Protein AF-A0A7X7H6A4-F1 (afdb_monomer)

pLDDT: mean 92.64, std 4.75, range [67.25, 97.06]

Nearest PDB structures (foldseek):
  1nun-assembly1_A  TM=7.461E-01  e=4.104E+00  Homo sapiens
  7b1j-assembly1_B  TM=4.097E-01  e=3.295E-01  Homo sapiens
  4dzo-assembly1_A  TM=3.748E-01  e=3.963E-01  Homo sapiens
  7b1h-assembly1_A  TM=4.099E-01  e=7.796E-01  Homo sapiens
  3o8v-assembly1_A  TM=3.514E-01  e=9.130E+00  Homo sapiens

Mean predicted aligned error: 3.61 Å

Structure (mmCIF, N/CA/C/O backbone):
data_AF-A0A7X7H6A4-F1
#
_entry.id   AF-A0A7X7H6A4-F1
#
loop_
_atom_site.group_PDB
_atom_site.id
_atom_site.type_symbol
_atom_site.label_atom_id
_atom_site.label_alt_id
_atom_site.label_comp_id
_atom_site.label_asym_id
_atom_site.label_entity_id
_atom_site.label_seq_id
_atom_site.pdbx_PDB_ins_code
_atom_site.Cartn_x
_atom_site.Cartn_y
_atom_site.Cartn_z
_atom_site.occupancy
_atom_site.B_iso_or_equiv
_atom_site.auth_seq_id
_atom_site.auth_comp_id
_atom_site.auth_asym_id
_atom_site.auth_atom_id
_atom_site.pdbx_PDB_model_num
ATOM 1 N N . PHE A 1 1 ? -7.476 -10.201 15.118 1.00 76.38 1 PHE A N 1
ATOM 2 C CA . PHE A 1 1 ? -7.906 -9.502 13.894 1.00 76.38 1 PHE A CA 1
ATOM 3 C C . PHE A 1 1 ? -9.383 -9.185 14.050 1.00 76.38 1 PHE A C 1
ATOM 5 O O . PHE A 1 1 ? -10.150 -10.116 14.260 1.00 76.38 1 PHE A O 1
ATOM 12 N N . THR A 1 2 ? -9.755 -7.906 14.080 1.00 87.81 2 THR A N 1
ATOM 13 C CA . THR A 1 2 ? -11.155 -7.465 14.239 1.00 87.81 2 THR A CA 1
ATOM 14 C C . THR A 1 2 ? -11.827 -7.196 12.894 1.00 87.81 2 THR A C 1
ATOM 16 O O . THR A 1 2 ? -13.048 -7.125 12.838 1.00 87.81 2 THR A O 1
ATOM 19 N N . GLY A 1 3 ? -11.048 -7.0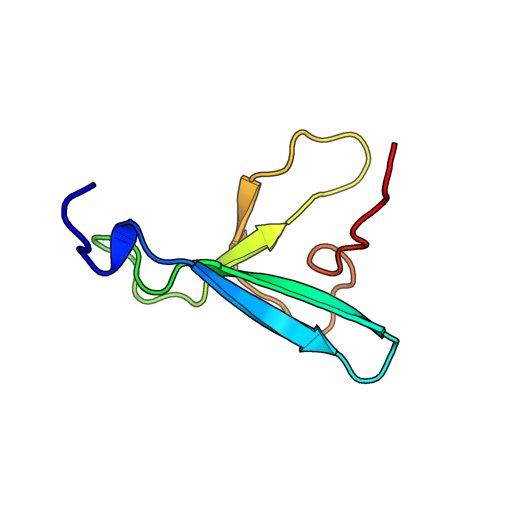69 11.812 1.00 87.00 3 GLY A N 1
ATOM 20 C CA . GLY A 1 3 ? -11.563 -6.730 10.485 1.00 87.00 3 GLY A CA 1
ATOM 21 C C . GLY A 1 3 ? -11.988 -5.267 10.357 1.00 87.00 3 GLY A C 1
ATOM 22 O O . GLY A 1 3 ? -12.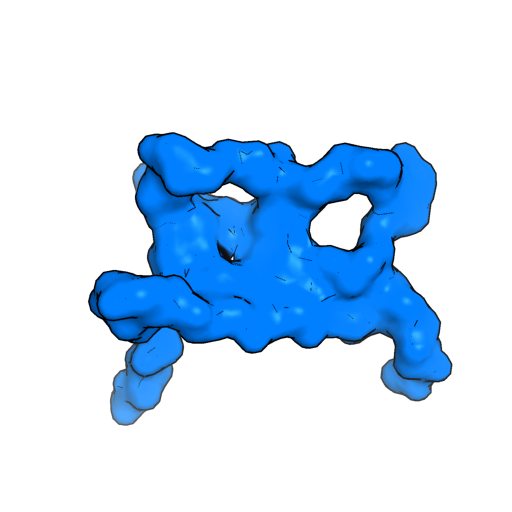609 -4.906 9.360 1.00 87.00 3 GLY A O 1
ATOM 23 N N . ALA A 1 4 ? -11.662 -4.434 11.353 1.00 90.62 4 ALA A N 1
ATOM 24 C CA . ALA A 1 4 ? -11.918 -3.001 11.310 1.00 90.62 4 ALA A CA 1
ATOM 25 C C . ALA A 1 4 ? -11.185 -2.358 10.115 1.00 90.62 4 ALA A C 1
ATOM 27 O O . ALA A 1 4 ? -10.102 -2.833 9.756 1.00 90.62 4 ALA A O 1
ATOM 28 N N . PRO A 1 5 ? -11.732 -1.289 9.507 1.00 87.38 5 PRO A N 1
ATOM 29 C CA . PRO A 1 5 ? -11.129 -0.635 8.346 1.00 87.38 5 PRO A CA 1
ATOM 30 C C . PRO A 1 5 ? -9.651 -0.271 8.532 1.00 87.38 5 PRO A C 1
ATOM 32 O O . PRO A 1 5 ? -8.863 -0.503 7.620 1.00 87.38 5 PRO A O 1
ATOM 35 N N . GLU A 1 6 ? -9.246 0.169 9.725 1.00 88.88 6 GLU A N 1
ATOM 36 C CA . GLU A 1 6 ? -7.849 0.534 10.023 1.00 88.88 6 GLU A CA 1
ATOM 37 C C . GLU A 1 6 ? -6.869 -0.651 9.987 1.00 88.88 6 GLU A C 1
ATOM 39 O O . GLU A 1 6 ? -5.656 -0.472 9.902 1.00 88.88 6 GLU A O 1
ATOM 44 N N . GLN A 1 7 ? -7.377 -1.883 10.069 1.00 90.31 7 GLN A N 1
ATOM 45 C CA . GLN A 1 7 ? -6.573 -3.104 9.954 1.00 90.31 7 GLN A CA 1
ATOM 46 C C . GLN A 1 7 ? -6.456 -3.593 8.508 1.00 90.31 7 GLN A C 1
ATOM 48 O O . GLN A 1 7 ? -5.716 -4.543 8.241 1.00 90.31 7 GLN A O 1
ATOM 53 N N . LEU A 1 8 ? -7.216 -3.002 7.585 1.00 93.75 8 LEU A N 1
ATOM 54 C CA . LEU A 1 8 ? -7.277 -3.424 6.195 1.00 93.75 8 LEU A CA 1
ATOM 55 C C . LEU A 1 8 ? -6.342 -2.576 5.339 1.00 93.75 8 LEU A C 1
ATOM 57 O O . LEU A 1 8 ? -6.264 -1.357 5.476 1.00 93.75 8 LEU A O 1
ATOM 61 N N . TRP A 1 9 ? -5.675 -3.246 4.406 1.00 95.06 9 TRP A N 1
ATOM 62 C CA . TRP A 1 9 ? -4.765 -2.625 3.457 1.00 95.06 9 TRP A CA 1
ATOM 63 C C . TRP A 1 9 ? -5.204 -2.943 2.034 1.00 95.06 9 TRP A C 1
ATOM 65 O O . TRP A 1 9 ? -5.587 -4.070 1.713 1.00 95.06 9 TRP A O 1
ATOM 75 N N . ARG A 1 10 ? -5.143 -1.927 1.182 1.00 94.69 10 ARG A N 1
ATOM 76 C CA . ARG A 1 10 ? -5.359 -1.998 -0.255 1.00 94.69 10 ARG A CA 1
ATOM 77 C C . ARG A 1 10 ? -4.006 -2.148 -0.943 1.00 94.69 10 ARG A C 1
ATOM 79 O O . ARG A 1 10 ? -3.107 -1.337 -0.729 1.00 94.69 10 ARG A O 1
ATOM 86 N N . ILE A 1 11 ? -3.886 -3.184 -1.767 1.00 96.56 11 ILE A N 1
ATOM 87 C CA . ILE A 1 11 ? -2.716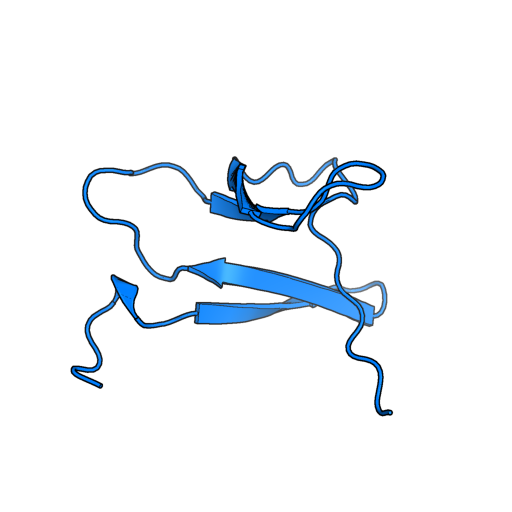 -3.431 -2.611 1.00 96.56 11 ILE A CA 1
ATOM 88 C C . ILE A 1 11 ? -3.169 -3.296 -4.061 1.00 96.56 11 ILE A C 1
ATOM 90 O O . ILE A 1 11 ? -4.003 -4.072 -4.523 1.00 96.56 11 ILE A O 1
ATOM 94 N N . GLU A 1 12 ? -2.638 -2.301 -4.763 1.00 95.00 12 GLU A N 1
ATOM 95 C CA . GLU A 1 12 ? -2.974 -2.008 -6.158 1.00 95.00 12 GLU A CA 1
ATOM 96 C C . GLU A 1 12 ? -1.754 -2.242 -7.042 1.00 95.00 12 GLU A C 1
ATOM 98 O O . GLU A 1 12 ? -0.666 -1.763 -6.733 1.00 95.00 12 GLU A O 1
ATOM 103 N N . MET A 1 13 ? -1.929 -2.966 -8.147 1.00 95.44 13 MET A N 1
ATOM 104 C CA . MET A 1 13 ? -0.901 -3.084 -9.180 1.00 95.44 13 MET A CA 1
ATOM 105 C C . MET A 1 13 ? -0.992 -1.880 -10.121 1.00 95.44 13 MET A C 1
ATOM 107 O O . MET A 1 13 ? -2.076 -1.536 -10.594 1.00 95.44 13 MET A O 1
ATOM 111 N N . LEU A 1 14 ? 0.144 -1.247 -10.392 1.00 94.19 14 LEU A N 1
ATOM 112 C CA . LEU A 1 14 ? 0.271 -0.132 -11.322 1.00 94.19 14 LEU A CA 1
ATOM 113 C C . LEU A 1 14 ? 0.565 -0.641 -12.739 1.00 94.19 14 LEU A C 1
ATOM 115 O O . LEU A 1 14 ? 0.984 -1.780 -12.948 1.00 94.19 14 LEU A O 1
ATOM 1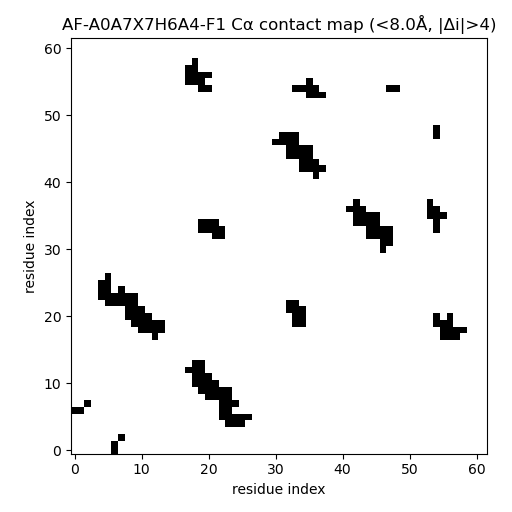19 N N . THR A 1 15 ? 0.375 0.221 -13.738 1.00 94.50 15 THR A N 1
ATOM 120 C CA . THR A 1 15 ? 0.594 -0.119 -15.156 1.00 94.50 15 THR A CA 1
ATOM 121 C C . THR A 1 15 ? 2.053 -0.422 -15.497 1.00 94.50 15 THR A C 1
ATOM 123 O O . THR A 1 15 ? 2.320 -1.034 -16.526 1.00 94.50 15 THR A O 1
ATOM 126 N N . ASP A 1 16 ? 2.994 0.003 -14.651 1.00 92.94 16 ASP A N 1
ATOM 127 C CA . ASP A 1 16 ? 4.428 -0.284 -14.773 1.00 92.94 16 ASP A CA 1
ATOM 128 C C . ASP A 1 16 ? 4.843 -1.609 -14.096 1.00 92.94 16 ASP A C 1
ATOM 130 O O . ASP A 1 16 ? 6.022 -1.956 -14.087 1.00 92.94 16 ASP A O 1
ATOM 134 N N . GLY A 1 17 ? 3.883 -2.361 -13.542 1.00 94.06 17 GLY A N 1
ATOM 135 C CA . GLY A 1 17 ? 4.115 -3.640 -12.867 1.00 94.06 17 GLY A CA 1
ATOM 136 C C . GLY A 1 17 ? 4.567 -3.519 -11.410 1.00 94.06 17 GLY A C 1
ATOM 137 O O . GLY A 1 17 ? 4.751 -4.543 -10.748 1.00 94.06 17 GLY A O 1
ATOM 138 N N . THR A 1 18 ? 4.730 -2.299 -10.891 1.00 96.19 18 THR A N 1
ATOM 139 C CA . THR A 1 18 ? 4.947 -2.070 -9.457 1.00 96.19 18 THR A CA 1
ATOM 140 C C . THR A 1 18 ? 3.625 -2.088 -8.692 1.00 96.19 18 THR A C 1
ATOM 142 O O . THR A 1 18 ? 2.541 -2.139 -9.274 1.00 96.19 18 THR A O 1
ATOM 145 N N . TYR A 1 19 ? 3.707 -2.069 -7.366 1.00 96.56 19 TYR A N 1
ATOM 146 C CA . TYR A 1 19 ? 2.551 -2.119 -6.482 1.00 96.56 19 TYR A CA 1
ATOM 147 C C . TYR A 1 19 ? 2.503 -0.903 -5.569 1.00 96.56 19 TYR A C 1
ATOM 149 O O . TYR A 1 19 ? 3.534 -0.393 -5.139 1.00 96.56 19 TYR A O 1
ATOM 157 N N . ARG A 1 20 ? 1.296 -0.487 -5.203 1.00 96.12 20 ARG A N 1
ATOM 158 C CA . ARG A 1 20 ? 1.047 0.513 -4.167 1.00 96.12 20 ARG A CA 1
ATOM 159 C C . ARG A 1 20 ? 0.337 -0.140 -2.990 1.00 96.12 20 ARG A C 1
ATOM 161 O O . ARG A 1 20 ? -0.558 -0.958 -3.187 1.00 96.12 20 ARG A O 1
ATOM 168 N N . ILE A 1 21 ? 0.739 0.228 -1.777 1.00 97.06 21 ILE A N 1
ATOM 169 C CA . ILE A 1 21 ? 0.212 -0.322 -0.524 1.00 97.06 21 ILE A CA 1
ATOM 170 C C . I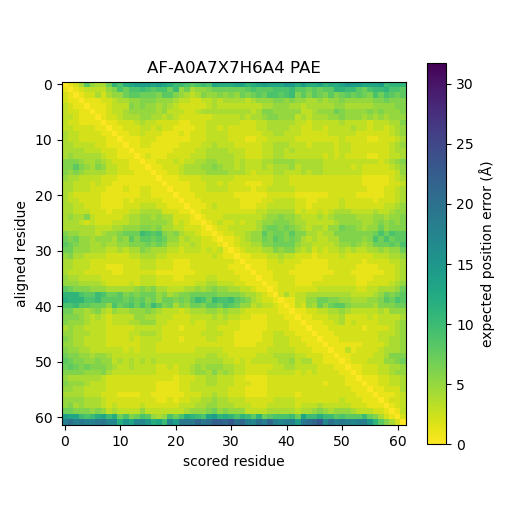LE A 1 21 ? -0.354 0.839 0.298 1.00 97.06 21 ILE A C 1
ATOM 172 O O . ILE A 1 21 ? 0.390 1.744 0.675 1.00 97.06 21 ILE A O 1
ATOM 176 N N . MET A 1 22 ? -1.662 0.830 0.555 1.00 96.12 22 MET A N 1
ATOM 177 C CA . MET A 1 22 ? -2.368 1.917 1.247 1.00 96.12 22 MET A CA 1
ATOM 178 C C . MET A 1 22 ? -3.283 1.366 2.344 1.00 96.12 22 MET A C 1
ATOM 180 O O . MET A 1 22 ? -3.939 0.350 2.109 1.00 96.12 22 MET A O 1
ATOM 184 N N . PRO A 1 23 ? -3.375 2.002 3.522 1.00 95.38 23 PRO A N 1
ATOM 185 C CA . PRO A 1 23 ? -4.414 1.675 4.488 1.00 95.38 23 PRO A CA 1
ATOM 186 C C . PRO A 1 23 ? -5.793 1.970 3.888 1.00 95.38 23 PRO A C 1
ATOM 188 O O . PRO A 1 23 ? -5.951 2.860 3.051 1.00 95.38 23 PRO A O 1
ATOM 191 N N . LYS A 1 24 ? -6.803 1.207 4.305 1.00 92.56 24 LYS A N 1
ATOM 192 C CA . LYS A 1 24 ? -8.190 1.488 3.921 1.00 92.56 24 LYS A CA 1
ATOM 193 C C . LYS A 1 24 ? -8.741 2.706 4.664 1.00 92.56 24 LYS A C 1
ATOM 195 O O . LYS A 1 24 ? -9.539 3.439 4.097 1.00 92.56 24 LYS A O 1
ATOM 200 N N . GLU A 1 25 ? -8.323 2.892 5.911 1.00 91.81 25 GLU A N 1
ATOM 201 C CA . GLU A 1 25 ? -8.724 4.000 6.775 1.00 91.81 25 GLU A CA 1
ATOM 202 C C . GLU A 1 25 ? -7.633 4.248 7.821 1.00 91.81 25 GLU A C 1
ATOM 204 O O . GLU A 1 25 ? -6.941 3.311 8.230 1.00 91.81 25 GLU A O 1
ATOM 209 N N . VAL A 1 26 ? -7.474 5.497 8.258 1.00 90.62 26 VAL A N 1
ATOM 210 C CA . VAL A 1 26 ? -6.601 5.862 9.377 1.00 90.62 26 VAL A CA 1
ATOM 211 C C . VAL A 1 26 ? -7.396 6.743 10.332 1.00 90.62 26 VAL A C 1
ATOM 213 O O . VAL A 1 26 ? -7.919 7.783 9.942 1.00 90.62 26 VAL A O 1
ATOM 216 N N . LEU A 1 27 ? -7.492 6.328 11.597 1.00 87.62 27 LEU A N 1
ATOM 217 C CA . LEU A 1 27 ? -8.242 7.068 12.614 1.00 87.62 27 LEU A CA 1
ATOM 218 C C . LEU A 1 27 ? -7.742 8.508 12.740 1.00 87.62 27 LEU A C 1
ATOM 220 O O . LEU A 1 27 ? -6.570 8.745 13.031 1.00 87.62 27 LEU A O 1
ATOM 224 N N . GLY A 1 28 ? -8.658 9.463 12.576 1.00 89.38 28 GLY A N 1
ATOM 225 C CA . GLY A 1 28 ? -8.363 10.889 12.719 1.00 89.38 28 GLY A CA 1
ATOM 226 C C . GLY A 1 28 ? -7.536 11.484 11.577 1.00 89.38 28 GLY A C 1
ATOM 227 O O . GLY A 1 28 ? -6.978 12.566 11.753 1.00 89.38 28 GLY A O 1
ATOM 228 N N . CYS A 1 29 ? -7.439 10.801 10.433 1.00 90.50 29 CYS A N 1
ATOM 229 C CA . CYS A 1 29 ? -6.746 11.296 9.251 1.00 90.50 29 CYS A CA 1
ATOM 230 C C . CYS A 1 29 ? -7.601 11.077 7.999 1.00 90.50 29 CYS A C 1
ATOM 232 O O . CYS A 1 29 ? -7.808 9.946 7.568 1.00 90.50 29 CYS A O 1
ATOM 234 N N . ASP A 1 30 ? -8.058 12.178 7.402 1.00 89.88 30 ASP A N 1
ATOM 235 C CA . ASP A 1 30 ? -8.803 12.167 6.136 1.00 89.88 30 ASP A CA 1
ATOM 236 C C . ASP A 1 30 ? -7.879 12.232 4.904 1.00 89.88 30 ASP A C 1
ATOM 238 O O . ASP A 1 30 ? -8.345 12.259 3.766 1.00 89.88 30 ASP A O 1
ATOM 242 N N . GLU A 1 31 ? -6.559 12.302 5.107 1.00 93.00 31 GLU A N 1
ATOM 243 C CA . GLU A 1 31 ? -5.598 12.345 4.007 1.00 93.00 31 GLU A CA 1
ATOM 244 C C . GLU A 1 31 ? -5.372 10.953 3.412 1.00 93.00 31 GLU A C 1
ATOM 246 O O . GLU A 1 31 ? -5.298 9.946 4.117 1.00 93.00 31 GLU A O 1
ATOM 251 N N . GLU A 1 32 ? -5.181 10.895 2.093 1.00 93.06 32 GLU A N 1
ATOM 252 C CA . GLU A 1 32 ? -4.722 9.670 1.446 1.00 93.06 32 GLU A CA 1
ATOM 253 C C . GLU A 1 32 ? -3.268 9.400 1.837 1.00 93.06 32 GLU A C 1
ATOM 255 O O . GLU A 1 32 ? -2.346 10.122 1.446 1.00 93.06 32 GLU A O 1
ATOM 260 N N . LEU A 1 33 ? -3.067 8.344 2.623 1.00 95.88 33 LEU A N 1
ATOM 261 C CA . LEU A 1 33 ? -1.753 7.874 3.039 1.00 95.88 33 LEU A CA 1
ATOM 262 C C . LEU A 1 33 ? -1.346 6.633 2.240 1.00 95.88 33 LEU A C 1
ATOM 264 O O . LEU A 1 33 ? -2.176 5.812 1.849 1.00 95.88 33 LEU A O 1
ATOM 268 N N . ALA A 1 34 ? -0.044 6.470 2.037 1.00 96.75 34 ALA A N 1
ATOM 269 C CA . ALA A 1 34 ? 0.553 5.277 1.452 1.00 96.75 34 ALA A CA 1
ATOM 270 C C . ALA A 1 34 ? 1.758 4.830 2.280 1.00 96.75 34 ALA A C 1
ATOM 272 O O . ALA A 1 34 ? 2.375 5.628 2.994 1.00 96.75 34 ALA A O 1
ATOM 273 N N . LEU A 1 35 ? 2.111 3.550 2.166 1.00 96.94 35 LEU A N 1
ATOM 274 C CA . LEU A 1 35 ? 3.416 3.087 2.613 1.00 96.94 35 LEU A CA 1
ATOM 275 C C . LEU A 1 35 ? 4.4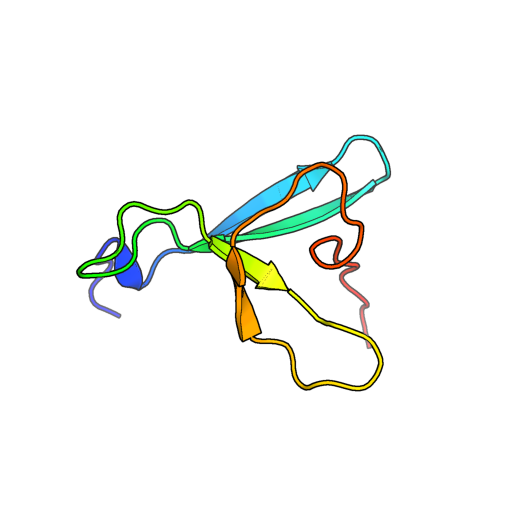71 3.680 1.675 1.00 96.94 35 LEU A C 1
ATOM 277 O O . LEU A 1 35 ? 4.488 3.367 0.481 1.00 96.94 35 LEU A O 1
ATOM 281 N N . ILE A 1 36 ? 5.330 4.532 2.222 1.00 96.88 36 ILE A N 1
ATOM 282 C CA . ILE A 1 36 ? 6.396 5.216 1.495 1.00 96.88 36 ILE A CA 1
ATOM 283 C C . ILE A 1 36 ? 7.761 4.887 2.093 1.00 96.88 36 ILE A C 1
ATOM 285 O O . ILE A 1 36 ? 7.877 4.571 3.278 1.00 96.88 36 ILE A O 1
ATOM 289 N N . SER A 1 37 ? 8.808 4.998 1.285 1.00 96.00 37 SER A N 1
ATOM 290 C CA . SER A 1 37 ? 10.199 4.984 1.743 1.00 96.00 37 SER A CA 1
ATOM 291 C C . SER A 1 37 ? 10.993 6.052 1.004 1.00 96.00 37 SER A C 1
ATOM 293 O O . SER A 1 37 ? 10.802 6.278 -0.190 1.00 96.00 37 SER A O 1
ATOM 295 N N . THR A 1 38 ? 11.868 6.743 1.725 1.00 92.88 38 THR A N 1
ATOM 296 C CA . THR A 1 38 ? 12.661 7.855 1.196 1.00 92.88 38 THR A CA 1
ATOM 297 C C . THR A 1 38 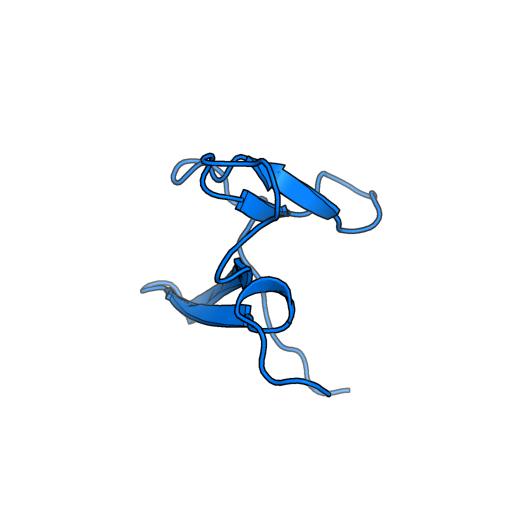? 14.134 7.588 1.465 1.00 92.88 38 THR A C 1
ATOM 299 O O . THR A 1 38 ? 14.551 7.591 2.622 1.00 92.88 38 THR A O 1
ATOM 302 N N . ALA A 1 39 ? 14.924 7.416 0.404 1.00 89.12 39 ALA A N 1
ATOM 303 C CA . ALA A 1 39 ? 16.334 7.038 0.506 1.00 89.12 39 ALA A CA 1
ATOM 304 C C . ALA A 1 39 ? 16.514 5.777 1.379 1.00 89.12 39 ALA A C 1
ATOM 306 O O . ALA A 1 39 ? 15.796 4.800 1.191 1.00 89.12 39 ALA A O 1
ATOM 307 N N . ASP A 1 40 ? 17.434 5.809 2.343 1.00 89.69 40 ASP A N 1
ATOM 308 C CA . ASP A 1 40 ? 17.784 4.664 3.192 1.00 89.69 40 ASP A CA 1
ATOM 309 C C . ASP A 1 40 ? 16.917 4.569 4.465 1.00 89.69 40 ASP A C 1
ATOM 311 O O . ASP A 1 40 ? 17.346 4.036 5.491 1.00 89.69 40 ASP A O 1
ATOM 315 N N . SER A 1 41 ? 15.702 5.130 4.441 1.00 90.25 41 SER A N 1
ATOM 316 C CA . SER A 1 41 ? 14.819 5.161 5.609 1.00 90.25 41 SER A CA 1
ATOM 317 C C . SER A 1 41 ? 13.966 3.900 5.755 1.00 90.25 41 SER A C 1
ATOM 319 O O . SER A 1 41 ? 13.555 3.260 4.782 1.00 90.25 41 SER A O 1
ATOM 321 N N . THR A 1 42 ? 13.631 3.576 7.007 1.00 93.75 42 THR A N 1
ATOM 322 C CA . THR A 1 42 ? 12.587 2.594 7.315 1.00 93.75 42 THR A CA 1
ATOM 323 C C . THR A 1 42 ? 11.261 3.054 6.700 1.00 93.75 42 THR A C 1
ATOM 325 O O . THR A 1 42 ? 10.860 4.195 6.945 1.00 93.75 42 THR A O 1
ATOM 328 N N . PRO A 1 43 ? 10.559 2.193 5.939 1.00 95.00 43 PRO A N 1
ATOM 329 C CA . PRO A 1 43 ? 9.269 2.543 5.362 1.00 95.00 43 PRO A CA 1
ATOM 330 C C . PRO A 1 43 ? 8.251 2.963 6.426 1.00 95.00 43 PRO A C 1
ATOM 332 O O . PRO A 1 43 ? 8.198 2.377 7.510 1.00 95.00 43 PRO A O 1
ATOM 335 N N . GLY A 1 44 ? 7.417 3.947 6.103 1.00 95.12 44 GLY A N 1
ATOM 336 C CA . GLY A 1 44 ? 6.401 4.488 7.005 1.00 95.12 44 GLY A CA 1
ATOM 337 C C . GLY A 1 44 ? 5.158 4.957 6.259 1.00 95.12 44 GLY A C 1
ATOM 338 O O . GLY A 1 44 ? 5.124 4.968 5.031 1.00 95.12 44 GLY A O 1
ATOM 339 N N . LEU A 1 45 ? 4.121 5.336 7.006 1.00 94.88 45 LEU A N 1
ATOM 340 C CA . LEU A 1 45 ? 2.953 5.991 6.424 1.00 94.88 45 LEU A CA 1
ATOM 341 C C . LEU A 1 45 ? 3.265 7.463 6.164 1.00 94.88 45 LEU A C 1
ATOM 343 O O . LEU A 1 45 ? 3.721 8.175 7.058 1.00 94.88 45 LEU A O 1
ATOM 347 N N . GLY A 1 46 ? 2.987 7.915 4.948 1.00 94.69 46 GLY A N 1
ATOM 348 C CA . GLY A 1 46 ? 3.079 9.319 4.575 1.00 94.69 46 GLY A CA 1
ATOM 349 C C . GLY A 1 46 ? 2.051 9.678 3.517 1.00 94.69 46 GLY A C 1
ATOM 350 O O . GLY A 1 46 ? 1.394 8.801 2.954 1.00 94.69 46 GLY A O 1
ATOM 351 N N . LYS A 1 47 ? 1.902 10.981 3.270 1.00 95.31 47 LYS A N 1
ATOM 352 C CA . LYS A 1 47 ? 0.963 11.502 2.279 1.00 95.31 47 LYS A CA 1
ATOM 353 C C . LYS A 1 47 ? 1.257 10.916 0.907 1.00 95.31 47 LYS A C 1
ATOM 355 O O . LYS A 1 47 ? 2.401 10.928 0.449 1.00 95.31 47 LYS A O 1
ATOM 360 N N . PHE A 1 48 ? 0.214 10.415 0.264 1.00 94.50 48 PHE A N 1
ATOM 361 C CA . PHE A 1 48 ? 0.306 9.909 -1.087 1.00 94.50 48 PHE A CA 1
ATOM 362 C C . PHE A 1 48 ? 0.547 11.060 -2.075 1.00 94.50 48 PHE A C 1
ATOM 364 O O . PHE A 1 48 ? -0.179 12.054 -2.087 1.00 94.50 48 PHE A O 1
ATOM 371 N N . ASP A 1 49 ? 1.567 10.903 -2.919 1.00 94.31 49 ASP A N 1
ATOM 372 C CA . ASP A 1 49 ? 1.838 11.767 -4.065 1.00 94.31 49 ASP A CA 1
ATOM 373 C C . ASP A 1 49 ? 2.008 10.893 -5.308 1.00 94.31 49 ASP A C 1
ATOM 375 O O . ASP A 1 49 ? 2.939 10.092 -5.403 1.00 94.31 49 ASP A O 1
ATOM 379 N N . PHE A 1 50 ? 1.099 11.053 -6.270 1.00 90.25 50 PHE A N 1
ATOM 380 C CA . PHE A 1 50 ? 1.119 10.305 -7.526 1.00 90.25 50 PHE A CA 1
ATOM 381 C C . PHE A 1 50 ? 2.381 10.571 -8.358 1.00 90.25 50 PHE A C 1
ATOM 383 O O . PHE A 1 50 ? 2.799 9.702 -9.121 1.00 90.25 50 PHE A O 1
ATOM 390 N N . ASN A 1 51 ? 2.990 11.749 -8.213 1.00 92.69 51 ASN A N 1
ATOM 391 C CA . ASN A 1 51 ? 4.179 12.134 -8.972 1.00 92.69 51 ASN A CA 1
ATOM 392 C C . ASN A 1 51 ? 5.478 11.610 -8.345 1.00 92.69 51 ASN A C 1
ATOM 394 O O . ASN A 1 51 ? 6.551 11.817 -8.911 1.00 92.69 51 ASN A O 1
ATOM 398 N N . SER A 1 52 ? 5.391 10.949 -7.187 1.00 91.69 52 SER A N 1
ATOM 399 C CA . SER A 1 52 ? 6.540 10.401 -6.481 1.00 91.69 52 SER A CA 1
ATOM 400 C C . SER A 1 52 ? 6.624 8.887 -6.633 1.00 91.69 52 SER A C 1
ATOM 402 O O . SER A 1 52 ? 5.652 8.155 -6.438 1.00 91.69 52 SER A O 1
ATOM 404 N N . ASP A 1 53 ? 7.830 8.395 -6.904 1.00 92.88 53 ASP A N 1
ATOM 405 C CA . ASP A 1 53 ? 8.112 6.959 -6.959 1.00 92.88 53 ASP A CA 1
ATOM 406 C C . ASP A 1 53 ? 8.315 6.336 -5.565 1.00 92.88 53 ASP A C 1
ATOM 408 O O . ASP A 1 53 ? 8.401 5.116 -5.439 1.00 92.88 53 ASP A O 1
ATOM 412 N N . ASN A 1 54 ? 8.336 7.146 -4.499 1.00 95.69 54 ASN A N 1
ATOM 413 C CA . ASN A 1 54 ? 8.591 6.701 -3.121 1.00 95.69 54 ASN A CA 1
ATOM 414 C C . ASN A 1 54 ? 7.530 5.738 -2.546 1.00 95.69 54 ASN A C 1
ATOM 416 O O . ASN A 1 54 ? 7.716 5.202 -1.454 1.00 95.69 54 ASN A O 1
ATOM 420 N N . SER A 1 55 ? 6.428 5.532 -3.270 1.00 96.12 55 SER A N 1
ATOM 421 C CA . SER A 1 55 ? 5.300 4.664 -2.918 1.00 96.12 55 SER A CA 1
ATOM 422 C C . SER A 1 55 ? 5.151 3.447 -3.847 1.00 96.12 55 SER A C 1
ATOM 424 O O . SER A 1 55 ? 4.135 2.747 -3.779 1.00 96.12 55 SER A O 1
ATOM 426 N N . LYS A 1 56 ? 6.140 3.189 -4.719 1.00 95.75 56 LYS A N 1
ATOM 427 C CA . LYS A 1 56 ? 6.156 2.050 -5.649 1.00 95.75 56 LYS A CA 1
ATOM 428 C C . LYS A 1 56 ? 6.961 0.880 -5.092 1.00 95.75 56 LYS A C 1
ATOM 430 O O . LYS A 1 56 ? 8.166 0.967 -4.869 1.00 95.75 56 LYS A O 1
ATOM 435 N N . TRP A 1 57 ? 6.294 -0.254 -4.928 1.00 96.38 57 TRP A N 1
ATOM 436 C CA . TRP A 1 57 ? 6.833 -1.452 -4.296 1.00 96.38 57 TRP A CA 1
ATOM 437 C C . TRP A 1 57 ? 6.996 -2.597 -5.289 1.00 96.38 57 TRP A C 1
ATOM 439 O O . TRP A 1 57 ? 6.189 -2.787 -6.197 1.00 96.38 57 TRP A O 1
ATOM 449 N N . ASN A 1 58 ? 8.031 -3.406 -5.074 1.00 95.50 58 ASN A N 1
ATOM 450 C CA . ASN A 1 58 ? 8.219 -4.685 -5.749 1.00 95.50 58 ASN A CA 1
ATOM 451 C C . ASN A 1 58 ? 8.177 -5.804 -4.708 1.00 95.50 58 ASN A C 1
ATOM 453 O O . ASN A 1 58 ? 8.973 -5.801 -3.770 1.00 95.50 58 ASN A O 1
ATOM 457 N N . PHE A 1 59 ? 7.310 -6.796 -4.899 1.00 94.00 59 PHE A N 1
ATOM 458 C CA . PHE A 1 59 ? 7.339 -8.009 -4.087 1.00 94.00 59 PHE A CA 1
ATOM 459 C C . PHE A 1 59 ? 8.436 -8.935 -4.610 1.00 94.00 59 PHE A C 1
ATOM 461 O O . PHE A 1 59 ? 8.368 -9.430 -5.734 1.00 94.00 59 PHE A O 1
ATOM 468 N N . LYS A 1 60 ? 9.477 -9.146 -3.806 1.00 92.44 60 LYS A N 1
ATOM 469 C CA . LYS A 1 60 ? 10.555 -10.087 -4.117 1.00 92.44 60 LYS A CA 1
ATOM 470 C C . LYS A 1 60 ? 10.319 -11.378 -3.342 1.00 92.44 60 LYS A C 1
ATOM 472 O O . LYS A 1 60 ? 10.115 -11.343 -2.131 1.00 92.44 60 LYS A O 1
ATOM 477 N N . THR A 1 61 ? 10.348 -12.511 -4.036 1.00 90.38 61 THR A N 1
ATOM 478 C CA . THR A 1 61 ? 10.507 -13.809 -3.375 1.00 90.38 61 THR A CA 1
ATOM 479 C C . THR A 1 61 ? 11.944 -13.917 -2.876 1.00 90.38 61 THR A C 1
ATOM 481 O O . T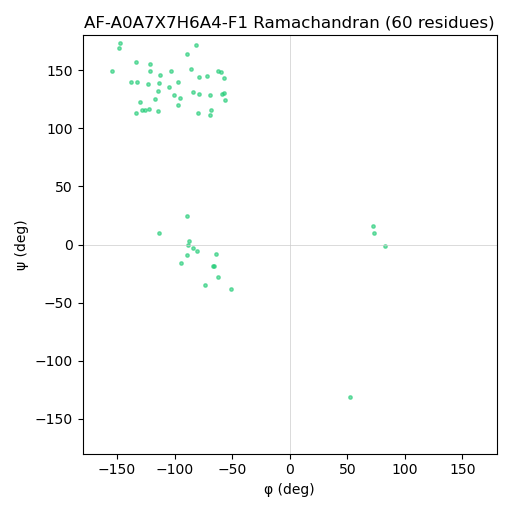HR A 1 61 ? 12.853 -13.373 -3.505 1.00 90.38 61 THR A O 1
ATOM 484 N N . LYS A 1 62 ? 12.130 -14.568 -1.728 1.00 67.25 62 LYS A N 1
ATOM 485 C CA . LYS A 1 62 ? 13.455 -14.807 -1.153 1.00 67.25 62 LYS A CA 1
ATOM 486 C C . LYS A 1 62 ? 14.292 -15.727 -2.040 1.00 67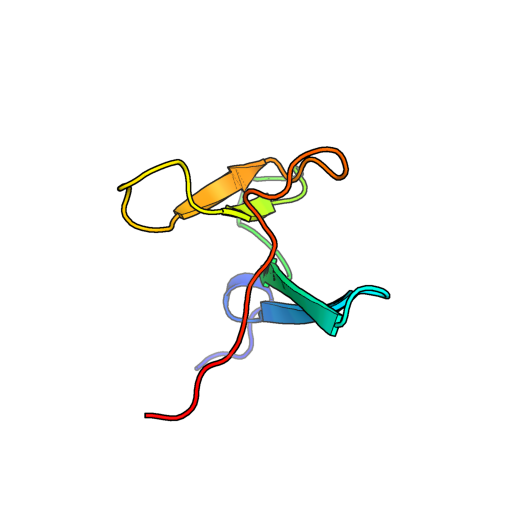.25 62 LYS A C 1
ATOM 488 O O . LYS A 1 62 ? 13.684 -16.619 -2.673 1.00 67.25 62 LYS A O 1
#

Sequence (62 aa):
FTGAPEQLWRIEMLTDGTYRIMPKEVLGCDEELALISTADSTPGLGKFDFNSDNSKWNFKTK

Radius of gyration: 12.37 Å; Cα contacts (8 Å, |Δi|>4): 91; chains: 1; bounding box: 30×27×29 Å

Solvent-accessible surface area (backbone atoms only — not comparable to full-atom values): 4002 Å² total; per-residue (Å²): 137,87,80,47,54,66,78,37,71,46,76,45,79,45,97,86,74,34,31,36,44,24,61,67,41,52,92,98,48,92,67,65,45,22,49,29,42,63,87,96,48,80,71,42,82,40,78,62,52,93,93,47,71,46,40,62,40,78,93,76,82,134

Secondary structure (DSSP, 8-state):
----GGG-EEEEE-TTS-EEEEES-BTTB-S-EEEE--TTPPPEEEE--TT-GGG-B-----

Foldseek 3Di:
DPPPQQVDWDWDQDPVRWIAIFRSDDPPDPATWTFFDDPPDDTDIDGDDPVDCRRTHDDDDD